Protein AF-A0A7C7DIV2-F1 (afdb_monomer_lite)

Structure (mmCIF, N/CA/C/O backbone):
data_AF-A0A7C7DIV2-F1
#
_entry.id   AF-A0A7C7DIV2-F1
#
loop_
_atom_site.group_PDB
_atom_site.id
_atom_site.type_symbol
_atom_site.label_atom_id
_atom_site.label_alt_id
_atom_site.label_comp_id
_atom_site.label_asym_id
_atom_site.label_entity_id
_atom_site.label_seq_id
_atom_site.pdbx_PDB_ins_code
_atom_site.Cartn_x
_atom_site.Cartn_y
_atom_site.Ca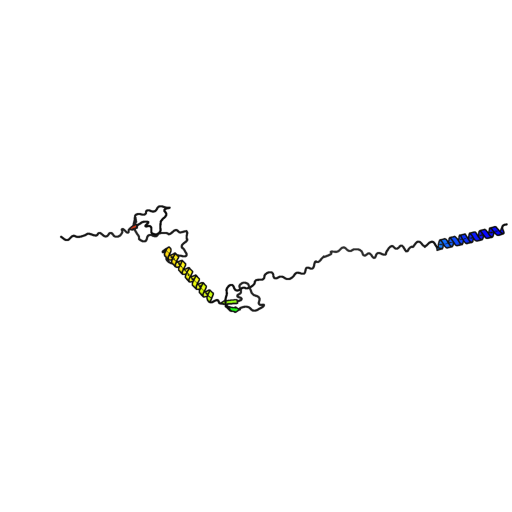rtn_z
_atom_site.occupancy
_atom_site.B_iso_or_equiv
_atom_site.auth_seq_id
_atom_site.auth_comp_id
_atom_site.auth_asym_id
_atom_site.auth_atom_id
_atom_site.pdbx_PDB_model_num
ATOM 1 N N . MET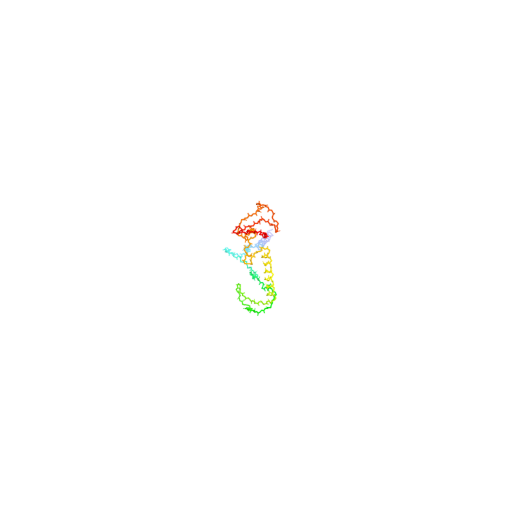 A 1 1 ? 62.869 54.631 -124.492 1.00 57.59 1 MET A N 1
ATOM 2 C CA . MET A 1 1 ? 62.289 54.838 -123.142 1.00 57.59 1 MET A CA 1
ATOM 3 C C . MET A 1 1 ? 61.384 53.689 -122.661 1.00 57.59 1 MET A C 1
ATOM 5 O O . MET A 1 1 ? 61.285 53.500 -121.459 1.00 57.59 1 MET A O 1
ATOM 9 N N . PHE A 1 2 ? 60.805 52.858 -123.544 1.00 62.09 2 PHE A N 1
ATOM 10 C CA . PHE A 1 2 ? 59.839 51.800 -123.177 1.00 62.09 2 PHE A CA 1
ATOM 11 C C . PHE A 1 2 ? 60.366 50.615 -122.338 1.00 62.09 2 PHE A C 1
ATOM 13 O O . PHE A 1 2 ? 59.615 50.056 -121.545 1.00 62.09 2 PHE A O 1
ATOM 20 N N . ARG A 1 3 ? 61.653 50.244 -122.434 1.00 73.38 3 ARG A N 1
ATOM 21 C CA . ARG A 1 3 ? 62.199 49.080 -121.697 1.00 73.38 3 ARG A CA 1
ATOM 22 C C . ARG A 1 3 ? 62.133 49.220 -120.168 1.00 73.38 3 ARG A C 1
ATOM 24 O O . ARG A 1 3 ? 61.966 48.221 -119.485 1.00 73.38 3 ARG A O 1
ATOM 31 N N . ARG A 1 4 ? 62.229 50.442 -119.628 1.00 72.81 4 ARG A N 1
ATOM 32 C CA . ARG A 1 4 ? 62.158 50.688 -118.173 1.00 72.81 4 ARG A CA 1
ATOM 33 C C . ARG A 1 4 ? 60.719 50.642 -117.639 1.00 72.81 4 ARG A C 1
ATOM 35 O O . ARG A 1 4 ? 60.514 50.195 -116.519 1.00 72.81 4 ARG A O 1
ATOM 42 N N . ALA A 1 5 ? 59.731 51.024 -118.453 1.00 77.81 5 ALA A N 1
ATOM 43 C CA . ALA A 1 5 ? 58.315 50.977 -118.078 1.00 77.81 5 ALA A CA 1
ATOM 44 C C . ALA A 1 5 ? 57.787 49.534 -117.957 1.00 77.81 5 ALA A C 1
ATOM 46 O O . ALA A 1 5 ? 57.041 49.229 -117.032 1.00 77.81 5 ALA A O 1
ATOM 47 N N . ILE A 1 6 ? 58.237 48.628 -118.836 1.00 81.62 6 ILE A N 1
ATOM 48 C CA . ILE A 1 6 ? 57.856 47.204 -118.797 1.00 81.62 6 ILE A CA 1
ATOM 49 C C . ILE A 1 6 ? 58.356 46.532 -117.509 1.00 81.62 6 ILE A C 1
ATOM 51 O O . ILE A 1 6 ? 57.614 45.786 -116.876 1.00 81.62 6 ILE A O 1
ATOM 55 N N . VAL A 1 7 ? 59.585 46.839 -117.077 1.00 82.31 7 VAL A N 1
ATOM 56 C CA . VAL A 1 7 ? 60.151 46.291 -115.832 1.00 82.31 7 VAL A CA 1
ATOM 57 C C . VAL A 1 7 ? 59.369 46.772 -114.604 1.00 82.31 7 VAL A C 1
ATOM 59 O O . VAL A 1 7 ? 59.082 45.973 -113.717 1.00 82.31 7 VAL A O 1
ATOM 62 N N . PHE A 1 8 ? 58.951 48.042 -114.572 1.00 83.50 8 PHE A N 1
ATOM 63 C CA . PHE A 1 8 ? 58.117 48.569 -113.486 1.00 83.50 8 PHE A CA 1
ATOM 64 C C . PHE A 1 8 ? 56.735 47.904 -113.416 1.00 83.50 8 PHE A C 1
ATOM 66 O O . PHE A 1 8 ? 56.282 47.580 -112.322 1.00 83.50 8 PHE A O 1
ATOM 73 N N . ILE A 1 9 ? 56.089 47.638 -114.557 1.00 85.56 9 ILE A N 1
ATOM 74 C CA . ILE A 1 9 ? 54.782 46.956 -114.604 1.00 85.56 9 ILE A CA 1
ATOM 75 C C . ILE A 1 9 ? 54.888 45.513 -114.093 1.00 85.56 9 ILE A C 1
ATOM 77 O O . ILE A 1 9 ? 54.022 45.067 -113.344 1.00 85.56 9 ILE A O 1
ATOM 81 N N . ILE A 1 10 ? 55.961 44.796 -114.442 1.00 85.00 10 ILE A N 1
ATOM 82 C CA . ILE A 1 10 ? 56.182 43.418 -113.976 1.00 85.00 10 ILE A CA 1
ATOM 83 C C . ILE A 1 10 ? 56.390 43.383 -112.458 1.00 85.00 10 ILE A C 1
ATOM 85 O O . ILE A 1 10 ? 55.797 42.547 -111.784 1.00 85.00 10 ILE A O 1
ATOM 89 N N . ILE A 1 11 ? 57.172 44.312 -111.899 1.00 86.31 11 ILE A N 1
ATOM 90 C CA . ILE A 1 11 ? 57.374 44.396 -110.444 1.00 86.31 11 ILE A CA 1
ATOM 91 C C . ILE A 1 11 ? 56.051 44.699 -109.733 1.00 86.31 11 ILE A C 1
ATOM 93 O O . ILE A 1 11 ? 55.731 44.060 -108.734 1.00 86.31 11 ILE A O 1
ATOM 97 N N . LEU A 1 12 ? 55.248 45.619 -110.271 1.00 89.12 12 LEU A N 1
ATOM 98 C CA . LEU A 1 12 ? 53.958 45.987 -109.687 1.00 89.12 12 LEU A CA 1
ATOM 99 C C . LEU A 1 12 ? 52.955 44.822 -109.749 1.00 89.12 12 LEU A C 1
ATOM 101 O O . LEU A 1 12 ? 52.223 44.594 -108.789 1.00 89.12 12 LEU A O 1
ATOM 105 N N . ALA A 1 13 ? 52.986 44.021 -110.818 1.00 86.94 13 ALA A N 1
ATOM 106 C CA . ALA A 1 13 ? 52.198 42.796 -110.928 1.00 86.94 13 ALA A CA 1
ATOM 107 C C . ALA A 1 13 ? 52.645 41.723 -109.921 1.00 86.94 13 ALA A C 1
ATOM 109 O O . ALA A 1 13 ? 51.802 41.110 -109.272 1.00 86.94 13 ALA A O 1
ATOM 110 N N . VAL A 1 14 ? 53.954 41.526 -109.729 1.00 88.25 14 VAL A N 1
ATOM 111 C CA . VAL A 1 14 ? 54.483 40.558 -108.751 1.00 88.25 14 VAL A CA 1
ATOM 112 C C . VAL A 1 14 ? 54.142 40.974 -107.319 1.00 88.25 14 VAL A C 1
ATOM 114 O O . VAL A 1 14 ? 53.750 40.128 -106.520 1.00 88.25 14 VAL A O 1
ATOM 117 N N . VAL A 1 15 ? 54.221 42.267 -106.996 1.00 89.19 15 VAL A N 1
ATOM 118 C CA . VAL A 1 15 ? 53.837 42.784 -105.673 1.00 89.19 15 VAL A CA 1
ATOM 119 C C . VAL A 1 15 ? 52.323 42.708 -105.465 1.00 89.19 15 VAL A C 1
ATOM 121 O O . VAL A 1 15 ? 51.884 42.327 -104.385 1.00 89.19 15 VAL A O 1
ATOM 124 N N . GLY A 1 16 ? 51.516 42.998 -106.489 1.00 86.31 16 GLY A N 1
ATOM 125 C CA . GLY A 1 16 ? 50.058 42.880 -106.417 1.00 86.31 16 GLY A CA 1
ATOM 126 C C . GLY A 1 16 ? 49.593 41.435 -106.228 1.00 86.31 16 GLY A C 1
ATOM 127 O O . GLY A 1 16 ? 48.791 41.156 -105.340 1.00 86.31 16 GLY A O 1
ATOM 128 N N . VAL A 1 17 ? 50.142 40.500 -107.008 1.00 85.00 17 VAL A N 1
ATOM 129 C CA . VAL A 1 17 ? 49.817 39.069 -106.901 1.00 85.00 17 VAL A CA 1
ATOM 130 C C . VAL A 1 17 ? 50.366 38.482 -105.601 1.00 85.00 17 VAL A C 1
ATOM 132 O O . VAL A 1 17 ? 49.645 37.773 -104.904 1.00 85.00 17 VAL A O 1
ATOM 135 N N . GLY A 1 18 ? 51.602 38.819 -105.225 1.00 84.31 18 GLY A N 1
ATOM 136 C CA . GLY A 1 18 ? 52.204 38.390 -103.962 1.00 84.31 18 GLY A CA 1
ATOM 137 C C . GLY A 1 18 ? 51.445 38.919 -102.744 1.00 84.31 18 GLY A C 1
ATOM 138 O O . GLY A 1 18 ? 51.184 38.164 -101.811 1.00 84.31 18 GLY A O 1
ATOM 139 N N . GLY A 1 19 ? 51.018 40.184 -102.780 1.00 84.69 19 GLY A N 1
ATOM 140 C CA . GLY A 1 19 ? 50.202 40.808 -101.741 1.00 84.69 19 GLY A CA 1
ATOM 141 C C . GLY A 1 19 ? 48.802 40.205 -101.643 1.00 84.69 19 GLY A C 1
ATOM 142 O O . GLY A 1 19 ? 48.348 39.907 -100.543 1.00 84.69 19 GLY A O 1
ATOM 143 N N . PHE A 1 20 ? 48.139 39.943 -102.774 1.00 84.62 20 PHE A N 1
ATOM 144 C CA . PHE A 1 20 ? 46.816 39.309 -102.795 1.00 84.62 20 PHE A CA 1
ATOM 145 C C . PHE A 1 20 ? 46.861 37.862 -102.293 1.00 84.62 20 PHE A C 1
ATOM 147 O O . PHE A 1 20 ? 46.009 37.436 -101.516 1.00 84.62 20 PHE A O 1
ATOM 154 N N . MET A 1 21 ? 47.894 37.115 -102.683 1.00 83.44 21 MET A N 1
ATOM 155 C CA . MET A 1 21 ? 48.079 35.729 -102.266 1.00 83.44 21 MET A CA 1
ATOM 156 C C . MET A 1 21 ? 48.475 35.623 -100.785 1.00 83.44 21 MET A C 1
ATOM 158 O O . MET A 1 21 ? 48.034 34.704 -100.096 1.00 83.44 21 MET A O 1
ATOM 162 N N . ALA A 1 22 ? 49.251 36.583 -100.271 1.00 80.88 22 ALA A N 1
ATOM 163 C CA . ALA A 1 22 ? 49.512 36.712 -98.841 1.00 80.88 22 ALA A CA 1
ATOM 164 C C . ALA A 1 22 ? 48.240 37.095 -98.071 1.00 80.88 22 ALA A C 1
ATOM 166 O O . ALA A 1 22 ? 47.971 36.505 -97.032 1.00 80.88 22 ALA A O 1
ATOM 167 N N . TYR A 1 23 ? 47.423 38.011 -98.604 1.00 80.81 23 TYR A N 1
ATOM 168 C CA . TYR A 1 23 ? 46.163 38.429 -97.986 1.00 80.81 23 TYR A CA 1
ATOM 169 C C . TYR A 1 23 ? 45.152 37.278 -97.898 1.00 80.81 23 TYR A C 1
ATOM 171 O O . TYR A 1 23 ? 44.584 37.051 -96.835 1.00 80.81 23 TYR A O 1
ATOM 179 N N . GLN A 1 24 ? 44.996 36.479 -98.961 1.00 75.56 24 GLN A N 1
ATOM 180 C CA . GLN A 1 24 ? 44.135 35.290 -98.928 1.00 75.56 24 GLN A CA 1
ATOM 181 C C . GLN A 1 24 ? 44.641 34.186 -97.992 1.00 75.56 24 GLN A C 1
ATOM 183 O O . GLN A 1 24 ? 43.826 33.437 -97.470 1.00 75.56 24 GLN A O 1
ATOM 188 N N . ARG A 1 25 ? 45.957 34.070 -97.763 1.00 71.88 25 ARG A N 1
ATOM 189 C CA . ARG A 1 25 ? 46.512 33.083 -96.819 1.00 71.88 25 ARG A CA 1
ATOM 190 C C . ARG A 1 25 ? 46.546 33.560 -95.366 1.00 71.88 25 ARG A C 1
ATOM 192 O O . ARG A 1 25 ? 46.651 32.719 -94.481 1.00 71.88 25 ARG A O 1
ATOM 199 N N . LEU A 1 26 ? 46.495 34.873 -95.118 1.00 69.88 26 LEU A N 1
ATOM 200 C CA . LEU A 1 26 ? 46.480 35.452 -93.768 1.00 69.88 26 LEU A CA 1
ATOM 201 C C . LEU A 1 26 ? 45.077 35.758 -93.238 1.00 69.88 26 LEU A C 1
ATOM 203 O O . LEU A 1 26 ? 44.958 36.083 -92.060 1.00 69.88 26 LEU A O 1
ATOM 207 N N . LEU A 1 27 ? 44.035 35.681 -94.069 1.00 65.00 27 LEU A N 1
ATOM 208 C CA . LEU A 1 27 ? 42.651 35.716 -93.607 1.00 65.00 27 LEU A CA 1
ATOM 209 C C . LEU A 1 27 ? 42.311 34.342 -93.010 1.00 65.00 27 LEU A C 1
ATOM 211 O O . LEU A 1 27 ? 42.189 33.385 -93.777 1.00 65.00 27 LEU A O 1
ATOM 215 N N . PRO A 1 28 ? 42.192 34.209 -91.676 1.00 61.62 28 PRO A N 1
ATOM 216 C CA . PRO A 1 28 ? 41.738 32.964 -91.075 1.00 61.62 28 PRO A CA 1
ATOM 217 C C . PRO A 1 28 ? 40.358 32.622 -91.642 1.00 61.62 28 PRO A C 1
ATOM 219 O O . PRO A 1 28 ? 39.480 33.487 -91.714 1.00 61.62 28 PRO A O 1
ATOM 222 N N . GLU A 1 29 ? 40.190 31.375 -92.090 1.00 65.50 29 GLU A N 1
ATOM 223 C CA . GLU A 1 29 ? 38.885 30.845 -92.480 1.00 65.50 29 GLU A CA 1
ATOM 224 C C . GLU A 1 29 ? 37.894 31.156 -91.348 1.00 65.50 29 GLU A C 1
ATOM 226 O O . GLU A 1 29 ? 38.246 30.968 -90.181 1.00 65.50 29 GLU A O 1
ATOM 231 N N . PRO A 1 30 ? 36.687 31.680 -91.634 1.00 57.09 30 PRO A N 1
ATOM 232 C CA . PRO A 1 30 ? 35.707 31.889 -90.584 1.00 57.09 30 PRO A CA 1
ATOM 233 C C . PRO A 1 30 ? 35.435 30.526 -89.962 1.00 57.09 30 PRO A C 1
ATOM 235 O O . PRO A 1 30 ? 34.897 29.645 -90.632 1.00 57.09 30 PRO A O 1
ATOM 238 N N . ASP A 1 31 ? 35.869 30.359 -88.711 1.00 54.62 31 ASP A N 1
ATOM 239 C CA . ASP A 1 31 ? 35.741 29.139 -87.932 1.00 54.62 31 ASP A CA 1
ATOM 240 C C . ASP A 1 31 ? 34.290 28.639 -87.991 1.00 54.62 31 ASP A C 1
ATOM 242 O O . ASP A 1 31 ? 33.444 28.965 -87.157 1.00 54.62 31 ASP A O 1
ATOM 246 N N . ALA A 1 32 ? 34.015 27.726 -88.926 1.00 54.31 32 ALA A N 1
ATOM 247 C CA . ALA A 1 32 ? 32.844 26.849 -88.926 1.00 54.31 32 ALA A CA 1
ATOM 248 C C . ALA A 1 32 ? 32.907 25.826 -87.763 1.00 54.31 32 ALA A C 1
ATOM 250 O O . ALA A 1 32 ? 32.214 24.808 -87.757 1.00 54.31 32 ALA A O 1
ATOM 251 N N . GLY A 1 33 ? 33.764 26.104 -86.776 1.00 52.22 33 GLY A N 1
ATOM 252 C CA . GLY A 1 33 ? 33.933 25.447 -85.495 1.00 52.22 33 GLY A CA 1
ATOM 253 C C . GLY A 1 33 ? 33.420 26.274 -84.315 1.00 52.22 33 GLY A C 1
ATOM 254 O O . GLY A 1 33 ? 33.643 25.866 -83.181 1.00 52.22 33 GLY A O 1
ATOM 255 N N . ALA A 1 34 ? 32.668 27.364 -84.525 1.00 53.50 34 ALA A N 1
ATOM 256 C CA . ALA A 1 34 ? 31.849 27.966 -83.467 1.00 53.50 34 ALA A CA 1
ATOM 257 C C . ALA A 1 34 ? 30.629 27.081 -83.124 1.00 53.50 34 ALA A C 1
ATOM 259 O O . ALA A 1 34 ? 29.486 27.531 -83.053 1.00 53.50 34 ALA A O 1
ATOM 260 N N . LYS A 1 35 ? 30.866 25.788 -82.879 1.00 59.62 35 LYS A N 1
ATOM 261 C CA . LYS A 1 35 ? 30.009 25.026 -81.983 1.00 59.62 35 LYS A CA 1
ATOM 262 C C . LYS A 1 35 ? 30.317 25.585 -80.604 1.00 59.62 35 LYS A C 1
ATOM 264 O O . LYS A 1 35 ? 31.340 25.251 -80.011 1.00 59.62 35 LYS A O 1
ATOM 269 N N . GLY A 1 36 ? 29.449 26.479 -80.128 1.00 65.06 36 GLY A N 1
ATOM 270 C CA . GLY A 1 36 ? 29.407 26.843 -78.715 1.00 65.06 36 GLY A CA 1
ATOM 271 C C . GLY A 1 36 ? 29.446 25.582 -77.836 1.00 65.06 36 GLY A C 1
ATOM 272 O O . GLY A 1 36 ? 29.220 24.478 -78.345 1.00 65.06 36 GLY A O 1
ATOM 273 N N . PRO A 1 37 ? 29.762 25.712 -76.539 1.00 66.56 37 PRO A N 1
ATOM 274 C CA . PRO A 1 37 ? 30.066 24.565 -75.689 1.00 66.56 37 PRO A CA 1
ATOM 275 C C . PRO A 1 37 ? 29.016 23.461 -75.861 1.00 66.56 37 PRO A C 1
ATOM 277 O O . PRO A 1 37 ? 27.817 23.728 -75.776 1.00 66.56 37 PRO A O 1
ATOM 280 N N . LEU A 1 38 ? 29.442 22.230 -76.168 1.00 67.12 38 LEU A N 1
ATOM 281 C CA . LEU A 1 38 ? 28.508 21.113 -76.282 1.00 67.12 38 LEU A CA 1
ATOM 282 C C . LEU A 1 38 ? 27.948 20.806 -74.890 1.00 67.12 38 LEU A C 1
ATOM 284 O O . LEU A 1 38 ? 28.595 20.154 -74.074 1.00 67.12 38 LEU A O 1
ATOM 288 N N . TYR A 1 39 ? 26.735 21.280 -74.620 1.00 68.94 39 TYR A N 1
ATOM 289 C CA . TYR A 1 39 ? 26.010 20.953 -73.401 1.00 68.94 39 TYR A CA 1
ATOM 290 C C . TYR A 1 39 ? 25.315 19.604 -73.576 1.00 68.94 39 TYR A C 1
ATOM 292 O O . TYR A 1 39 ? 24.392 19.460 -74.379 1.00 68.94 39 TYR A O 1
ATOM 300 N N . SER A 1 40 ? 25.743 18.608 -72.803 1.00 72.69 40 SER A N 1
ATOM 301 C CA . SER A 1 40 ? 24.997 17.360 -72.659 1.00 72.69 40 SER A CA 1
ATOM 302 C C . SER A 1 40 ? 23.762 17.643 -71.806 1.00 72.69 40 SER A C 1
ATOM 304 O O . SER A 1 40 ? 23.855 17.773 -70.586 1.00 72.69 40 SER A O 1
ATOM 306 N N . THR A 1 41 ? 22.611 17.824 -72.455 1.00 78.38 41 THR A N 1
ATOM 307 C CA . THR A 1 41 ? 21.334 18.033 -71.768 1.00 78.38 41 THR A CA 1
ATOM 308 C C . THR A 1 41 ? 20.506 16.757 -71.817 1.00 78.38 41 THR A C 1
ATOM 310 O O . THR A 1 41 ? 20.470 16.045 -72.817 1.00 78.38 41 THR A O 1
ATOM 313 N N . THR A 1 42 ? 19.851 16.443 -70.704 1.00 75.81 42 THR A N 1
ATOM 314 C CA . THR A 1 42 ? 18.880 15.350 -70.603 1.00 75.81 42 THR A CA 1
ATOM 315 C C . THR A 1 42 ? 17.527 15.962 -70.247 1.00 75.81 42 THR A C 1
ATOM 317 O O . THR A 1 42 ? 17.481 16.836 -69.376 1.00 75.81 42 THR A O 1
ATOM 320 N N . PRO A 1 43 ? 16.423 15.552 -70.898 1.00 79.25 43 PRO A N 1
ATOM 321 C CA . PRO A 1 43 ? 15.102 16.089 -70.598 1.00 79.25 43 PRO A CA 1
ATOM 322 C C . PRO A 1 43 ? 14.701 15.764 -69.155 1.00 79.25 43 PRO A C 1
ATOM 324 O O . PRO A 1 43 ? 14.725 14.605 -68.733 1.00 79.25 43 PRO A O 1
ATOM 327 N N . VAL A 1 44 ? 14.320 16.795 -68.398 1.00 80.12 44 VAL A N 1
ATOM 328 C CA . VAL A 1 44 ? 13.886 16.652 -67.003 1.00 80.12 44 VAL A CA 1
ATOM 329 C C . VAL A 1 44 ? 12.535 15.936 -66.974 1.00 80.12 44 VAL A C 1
ATOM 331 O O . VAL A 1 44 ? 11.544 16.435 -67.508 1.00 80.12 44 VAL A O 1
ATOM 334 N N . LYS A 1 45 ? 12.485 14.763 -66.338 1.00 82.56 45 LYS A N 1
ATOM 335 C CA . LYS A 1 45 ? 11.244 14.018 -66.100 1.00 82.56 45 LYS A CA 1
ATOM 336 C C . LYS A 1 45 ? 10.675 14.414 -64.743 1.00 82.56 45 LYS A C 1
ATOM 338 O O . LYS A 1 45 ? 11.364 14.307 -63.732 1.00 82.56 45 LYS A O 1
ATOM 343 N N . ARG A 1 46 ? 9.421 14.871 -64.723 1.00 80.38 46 ARG A N 1
ATOM 344 C CA . ARG A 1 46 ? 8.693 15.124 -63.474 1.00 80.38 46 ARG A CA 1
ATOM 345 C C . ARG A 1 46 ? 8.254 13.790 -62.871 1.00 80.38 46 ARG A C 1
ATOM 347 O O . ARG A 1 46 ? 7.687 12.960 -63.574 1.00 80.38 46 ARG A O 1
ATOM 354 N N . GLY A 1 47 ? 8.525 13.614 -61.586 1.00 84.06 47 GLY A N 1
ATOM 355 C CA . GLY A 1 47 ? 8.101 12.478 -60.775 1.00 84.06 47 GLY A CA 1
ATOM 356 C C . GLY A 1 47 ? 8.050 12.893 -59.308 1.00 84.06 47 GLY A C 1
ATOM 357 O O . GLY A 1 47 ? 8.567 13.953 -58.949 1.00 84.06 47 GLY A O 1
ATOM 358 N N . ASP A 1 48 ? 7.418 12.078 -58.471 1.00 78.38 48 ASP A N 1
ATOM 359 C CA . ASP A 1 48 ? 7.266 12.385 -57.052 1.00 78.38 48 ASP A CA 1
ATOM 360 C C . ASP A 1 48 ? 8.584 12.163 -56.304 1.00 78.38 48 ASP A C 1
ATOM 362 O O . ASP A 1 48 ? 9.121 11.054 -56.263 1.00 78.38 48 ASP A O 1
ATOM 366 N N . ILE A 1 49 ? 9.105 13.223 -55.687 1.00 77.31 49 ILE A N 1
ATOM 367 C CA . ILE A 1 49 ? 10.279 13.148 -54.816 1.00 77.31 49 ILE A CA 1
ATOM 368 C C . ILE A 1 49 ? 9.772 12.914 -53.395 1.00 77.31 49 ILE A C 1
ATOM 370 O O . ILE A 1 49 ? 9.251 13.823 -52.750 1.00 77.31 49 ILE A O 1
ATOM 374 N N . LYS A 1 50 ? 9.915 11.684 -52.898 1.00 75.69 50 LYS A N 1
ATOM 375 C CA . LYS A 1 50 ? 9.629 11.365 -51.496 1.00 75.69 50 LYS A CA 1
ATOM 376 C C . LYS A 1 50 ? 10.869 11.653 -50.661 1.00 75.69 50 LYS A C 1
ATOM 378 O O . LYS A 1 50 ? 11.843 10.909 -50.710 1.00 75.69 50 LYS A O 1
ATOM 383 N N . VAL A 1 51 ? 10.826 12.747 -49.908 1.00 77.88 51 VAL A N 1
ATOM 384 C CA . VAL A 1 51 ? 11.832 13.057 -48.889 1.00 77.88 51 VAL A CA 1
ATOM 385 C C . VAL A 1 51 ? 11.469 12.266 -47.637 1.00 77.88 51 VAL A C 1
ATOM 387 O O . VAL A 1 51 ? 10.643 12.697 -46.835 1.00 77.88 51 VAL A O 1
ATOM 390 N N . THR A 1 52 ? 12.035 11.069 -47.505 1.00 77.38 52 THR A N 1
ATOM 391 C CA . THR A 1 52 ? 11.916 10.276 -46.279 1.00 77.38 52 THR A CA 1
ATOM 392 C C . THR A 1 52 ? 12.942 10.791 -45.281 1.00 77.38 52 THR A C 1
ATOM 394 O O . THR A 1 52 ? 14.142 10.733 -45.535 1.00 77.38 52 THR A O 1
ATOM 397 N N . VAL A 1 53 ? 12.472 11.315 -44.153 1.00 80.31 53 VAL A N 1
ATOM 398 C CA . VAL A 1 53 ? 13.333 11.665 -43.021 1.00 80.31 53 VAL A CA 1
ATOM 399 C C . VAL A 1 53 ? 13.402 10.443 -42.114 1.00 80.31 53 VAL A C 1
ATOM 401 O O . VAL A 1 53 ? 12.395 10.045 -41.531 1.00 80.31 53 VAL A O 1
ATOM 404 N N . GLU A 1 54 ? 14.575 9.825 -42.023 1.00 80.00 54 GLU A N 1
ATOM 405 C CA . GLU A 1 54 ? 14.824 8.714 -41.106 1.00 80.00 54 GLU A CA 1
ATOM 406 C C . GLU A 1 54 ? 15.203 9.283 -39.736 1.00 80.00 54 GLU A C 1
ATOM 408 O O . GLU A 1 54 ? 16.244 9.917 -39.568 1.00 80.00 54 GLU A O 1
ATOM 413 N N . GLY A 1 55 ? 14.315 9.113 -38.757 1.00 78.81 55 GLY A N 1
ATOM 414 C CA . GLY A 1 55 ? 14.553 9.504 -37.372 1.00 78.81 55 GLY A CA 1
ATOM 415 C C . GLY A 1 55 ? 14.936 8.291 -36.536 1.00 78.81 55 GLY A C 1
ATOM 416 O O . GLY A 1 55 ? 14.161 7.342 -36.441 1.00 78.81 55 GLY A O 1
ATOM 417 N N . PHE A 1 56 ? 16.104 8.334 -35.898 1.00 80.56 56 PHE A N 1
ATOM 418 C CA . PHE A 1 56 ? 16.476 7.366 -34.870 1.00 80.56 56 PHE A CA 1
ATOM 419 C C . PHE A 1 56 ? 16.112 7.936 -33.503 1.00 80.56 56 PHE A C 1
ATOM 421 O O . PHE A 1 56 ? 16.486 9.060 -33.171 1.00 80.56 56 PHE A O 1
ATOM 428 N N . GLY A 1 57 ? 15.382 7.159 -32.710 1.00 83.50 57 GLY A N 1
ATOM 429 C CA . GLY A 1 57 ? 15.035 7.502 -31.338 1.00 83.50 57 GLY A CA 1
ATOM 430 C C . GLY A 1 57 ? 15.290 6.311 -30.419 1.00 83.50 57 GLY A C 1
ATOM 431 O O . GLY A 1 57 ? 15.105 5.169 -30.848 1.00 83.50 57 GLY A O 1
ATOM 432 N N . PRO A 1 58 ? 15.726 6.544 -29.172 1.00 83.69 58 PRO A N 1
ATOM 433 C CA . PRO A 1 58 ? 15.833 5.472 -28.197 1.00 83.69 58 PRO A CA 1
ATOM 434 C C . PRO A 1 58 ? 14.442 4.906 -27.890 1.00 83.69 58 PRO A C 1
ATOM 436 O O . PRO A 1 58 ? 13.467 5.648 -27.750 1.00 83.69 58 PRO A O 1
ATOM 439 N N . LEU A 1 59 ? 14.356 3.581 -27.770 1.00 82.44 59 LEU A N 1
ATOM 440 C CA . LEU A 1 59 ? 13.149 2.912 -27.302 1.00 82.44 59 LEU A CA 1
ATOM 441 C C . LEU A 1 59 ? 13.060 3.087 -25.784 1.00 82.44 59 LEU A C 1
ATOM 443 O O . LEU A 1 59 ? 13.744 2.391 -25.035 1.00 82.44 59 LEU A O 1
ATOM 447 N N . ASN A 1 60 ? 12.229 4.026 -25.344 1.00 82.00 60 ASN A N 1
ATOM 448 C CA . ASN A 1 60 ? 11.985 4.241 -23.925 1.00 82.00 60 ASN A CA 1
ATOM 449 C C . ASN A 1 60 ? 10.798 3.387 -23.449 1.00 82.00 60 ASN A C 1
ATOM 451 O O . ASN A 1 60 ? 9.774 3.331 -24.138 1.00 82.00 60 ASN A O 1
ATOM 455 N N . PRO A 1 61 ? 10.900 2.741 -22.275 1.00 79.94 61 PRO A N 1
ATOM 456 C CA . PRO A 1 61 ? 9.764 2.088 -21.641 1.00 79.94 61 PRO A CA 1
ATOM 457 C C . PRO A 1 61 ? 8.652 3.101 -21.363 1.00 79.94 61 PRO A C 1
ATOM 459 O O . PRO A 1 61 ? 8.923 4.223 -20.938 1.00 79.94 61 PRO A O 1
ATOM 462 N N . PHE A 1 62 ? 7.397 2.695 -21.565 1.00 76.75 62 PHE A N 1
ATOM 463 C CA . PHE A 1 62 ? 6.249 3.569 -21.311 1.00 76.75 62 PHE A CA 1
ATOM 464 C C . PHE A 1 62 ? 6.023 3.799 -19.805 1.00 76.75 62 PHE A C 1
ATOM 466 O O . PHE A 1 62 ? 5.650 4.898 -19.409 1.00 76.75 62 PHE A O 1
ATOM 473 N N . TYR A 1 63 ? 6.324 2.795 -18.969 1.00 76.31 63 TYR A N 1
ATOM 474 C CA . TYR A 1 63 ? 6.254 2.872 -17.508 1.00 76.31 63 TYR A CA 1
ATOM 475 C C . TYR A 1 63 ? 7.343 2.015 -16.860 1.00 76.31 63 TYR A C 1
ATOM 477 O O . TYR A 1 63 ? 7.608 0.896 -17.301 1.00 76.31 63 TYR A O 1
ATOM 485 N N . TRP A 1 64 ? 7.944 2.535 -15.795 1.00 73.81 64 TRP A N 1
ATOM 486 C CA . TRP A 1 64 ? 8.844 1.814 -14.902 1.00 73.81 64 TRP A CA 1
ATOM 487 C C . TRP A 1 64 ? 8.375 2.094 -13.474 1.00 73.81 64 TRP A C 1
ATOM 489 O O . TRP A 1 64 ? 8.159 3.248 -13.120 1.00 73.81 64 TRP A O 1
ATOM 499 N N . ASN A 1 65 ? 8.174 1.041 -12.685 1.00 78.88 65 ASN A N 1
ATOM 500 C CA . ASN A 1 65 ? 7.836 1.148 -11.271 1.00 78.88 65 ASN A CA 1
ATOM 501 C C . ASN A 1 65 ? 8.838 0.303 -10.492 1.00 78.88 65 ASN A C 1
ATOM 503 O O . ASN A 1 65 ? 9.080 -0.855 -10.840 1.00 78.88 65 ASN A O 1
ATOM 507 N N . GLU A 1 66 ? 9.404 0.879 -9.442 1.00 79.06 66 GLU A N 1
ATOM 508 C CA . GLU A 1 66 ? 10.220 0.143 -8.486 1.00 79.06 66 GLU A CA 1
ATOM 509 C C . GLU A 1 66 ? 9.304 -0.520 -7.452 1.00 79.06 66 GLU A C 1
ATOM 511 O O . GLU A 1 66 ? 8.363 0.091 -6.942 1.00 79.06 66 GLU A O 1
ATOM 516 N N . LEU A 1 67 ? 9.553 -1.799 -7.170 1.00 79.56 67 LEU A N 1
ATOM 517 C CA . LEU A 1 67 ? 8.859 -2.530 -6.115 1.00 79.56 67 LEU A CA 1
ATOM 518 C C . LEU A 1 67 ? 9.616 -2.309 -4.805 1.00 79.56 67 LEU A C 1
ATOM 520 O O . LEU A 1 67 ? 10.642 -2.945 -4.566 1.00 79.56 67 LEU A O 1
ATOM 524 N N . SER A 1 68 ? 9.100 -1.412 -3.970 1.00 80.56 68 SER A N 1
ATOM 525 C CA . SER A 1 68 ? 9.629 -1.150 -2.629 1.00 80.56 68 SER A CA 1
ATOM 526 C C . SER A 1 68 ? 8.793 -1.863 -1.572 1.00 80.56 68 SER A C 1
ATOM 528 O O . SER A 1 68 ? 7.572 -1.971 -1.703 1.00 80.56 68 SER A O 1
ATOM 530 N N . ALA A 1 69 ? 9.444 -2.348 -0.514 1.00 80.25 69 ALA A N 1
ATOM 531 C CA . ALA A 1 69 ? 8.742 -2.936 0.620 1.00 80.25 69 ALA A CA 1
ATOM 532 C C . ALA A 1 69 ? 7.949 -1.839 1.362 1.00 80.25 69 ALA A C 1
ATOM 534 O O . ALA A 1 69 ? 8.530 -0.804 1.687 1.00 80.25 69 ALA A O 1
ATOM 535 N N . PRO A 1 70 ? 6.641 -2.030 1.624 1.00 77.25 70 PRO A N 1
ATOM 536 C CA . PRO A 1 70 ? 5.826 -1.025 2.309 1.00 77.25 70 PRO A CA 1
ATOM 537 C C . PRO A 1 70 ? 6.152 -0.901 3.805 1.00 77.25 70 PRO A C 1
ATOM 539 O O . PRO A 1 70 ? 5.838 0.119 4.408 1.00 77.25 70 PRO A O 1
ATOM 542 N N . ALA A 1 71 ? 6.763 -1.928 4.398 1.00 76.88 71 ALA A N 1
ATOM 543 C CA . ALA A 1 71 ? 7.200 -1.953 5.787 1.00 76.88 71 ALA A CA 1
ATOM 544 C C . ALA A 1 71 ? 8.490 -2.770 5.911 1.00 76.88 71 ALA A C 1
ATOM 546 O O . ALA A 1 71 ? 8.763 -3.643 5.077 1.00 76.88 71 ALA A O 1
ATOM 547 N N . ASP A 1 72 ? 9.249 -2.511 6.974 1.00 75.88 72 ASP A N 1
ATOM 548 C CA . ASP A 1 72 ? 10.375 -3.355 7.358 1.00 75.88 72 ASP A CA 1
ATOM 549 C C . ASP A 1 72 ? 9.878 -4.779 7.620 1.00 75.88 72 ASP A C 1
ATOM 551 O O . ASP A 1 72 ? 8.792 -4.991 8.157 1.00 75.88 72 ASP A O 1
ATOM 555 N N . GLY A 1 73 ? 10.637 -5.784 7.207 1.00 79.12 73 GLY A N 1
ATOM 556 C CA . GLY A 1 73 ? 10.210 -7.171 7.331 1.00 79.12 73 GLY A CA 1
ATOM 557 C C . GLY A 1 73 ? 11.252 -8.133 6.794 1.00 79.12 73 GLY A C 1
ATOM 558 O O . GLY A 1 73 ? 12.128 -7.761 6.013 1.00 79.12 73 GLY A O 1
ATOM 559 N N . THR A 1 74 ? 11.162 -9.389 7.218 1.00 82.19 74 THR A N 1
ATOM 560 C CA . THR A 1 74 ? 12.002 -10.459 6.673 1.00 82.19 74 THR A CA 1
ATOM 561 C C . THR A 1 74 ? 11.275 -11.111 5.503 1.00 82.19 74 THR A C 1
ATOM 563 O O . THR A 1 74 ? 10.089 -11.420 5.603 1.00 82.19 74 THR A O 1
ATOM 566 N N . VAL A 1 75 ? 11.976 -11.334 4.387 1.00 86.44 75 VAL A N 1
ATOM 567 C CA . VAL A 1 75 ? 11.426 -12.079 3.245 1.00 86.44 75 VAL A CA 1
ATOM 568 C C . VAL A 1 75 ? 11.158 -13.518 3.673 1.00 86.44 75 VAL A C 1
ATOM 570 O O . VAL A 1 75 ? 12.088 -14.264 3.970 1.00 86.44 75 VAL A O 1
ATOM 573 N N . GLU A 1 76 ? 9.887 -13.903 3.700 1.00 86.31 76 GLU A N 1
ATOM 574 C CA . GLU A 1 76 ? 9.465 -15.257 4.041 1.00 86.31 76 GLU A CA 1
ATOM 575 C C . GLU A 1 76 ? 9.487 -16.154 2.805 1.00 86.31 76 GLU A C 1
ATOM 577 O O . GLU A 1 76 ? 10.054 -17.248 2.839 1.00 86.31 76 GLU A O 1
ATOM 582 N N . LYS A 1 77 ? 8.913 -15.682 1.691 1.00 85.94 77 LYS A N 1
ATOM 583 C CA . LYS A 1 77 ? 8.864 -16.421 0.423 1.00 85.94 77 LYS A CA 1
ATOM 584 C C . LYS A 1 77 ? 8.975 -15.490 -0.776 1.00 85.94 77 LYS A C 1
ATOM 586 O O . LYS A 1 77 ? 8.455 -14.377 -0.770 1.00 85.94 77 LYS A O 1
ATOM 591 N N . VAL A 1 78 ? 9.618 -15.985 -1.830 1.00 90.06 78 VAL A N 1
ATOM 592 C CA . VAL A 1 78 ? 9.682 -15.338 -3.145 1.00 90.06 78 VAL A CA 1
ATOM 593 C C . VAL A 1 78 ? 8.963 -16.239 -4.139 1.00 90.06 78 VAL A C 1
ATOM 595 O O . VAL A 1 78 ? 9.298 -17.415 -4.255 1.00 90.06 78 VAL A O 1
ATOM 598 N N . TYR A 1 79 ? 7.967 -15.695 -4.834 1.00 87.69 79 TYR A N 1
ATOM 599 C CA . TYR A 1 79 ? 7.081 -16.455 -5.725 1.00 87.69 79 TYR A CA 1
ATOM 600 C C . TYR A 1 79 ? 7.437 -16.317 -7.207 1.00 87.69 79 TYR A C 1
ATOM 602 O O . TYR A 1 79 ? 6.809 -16.959 -8.048 1.00 87.69 79 TYR A O 1
ATOM 610 N N . VAL A 1 80 ? 8.416 -15.472 -7.537 1.00 88.62 80 VAL A N 1
ATOM 611 C CA . VAL A 1 80 ? 8.781 -15.165 -8.921 1.00 88.62 80 VAL A CA 1
ATOM 612 C C . VAL A 1 80 ? 10.276 -15.294 -9.170 1.00 88.62 80 VAL A C 1
ATOM 614 O O . VAL A 1 80 ? 11.105 -15.050 -8.292 1.00 88.62 80 VAL A O 1
ATOM 617 N N . GLU A 1 81 ? 10.617 -15.628 -10.409 1.00 87.62 81 GLU A N 1
ATOM 618 C CA . GLU A 1 81 ? 11.992 -15.752 -10.879 1.00 87.62 81 GLU A CA 1
ATOM 619 C C . GLU A 1 81 ? 12.391 -14.589 -11.800 1.00 87.62 81 GLU A C 1
ATOM 621 O O . GLU A 1 81 ? 11.562 -13.886 -12.386 1.00 87.62 81 GLU A O 1
ATOM 626 N N . ARG A 1 82 ? 13.701 -14.366 -11.950 1.00 85.19 82 ARG A N 1
ATOM 627 C CA . ARG A 1 82 ? 14.223 -13.290 -12.805 1.00 85.19 82 ARG A CA 1
ATOM 628 C C . ARG A 1 82 ? 13.839 -13.524 -14.268 1.00 85.19 82 ARG A C 1
ATOM 630 O O . ARG A 1 82 ? 14.128 -14.575 -14.826 1.00 85.19 82 ARG A O 1
ATOM 637 N N . GLY A 1 83 ? 13.252 -12.506 -14.899 1.00 86.44 83 GLY A N 1
ATOM 638 C CA . GLY A 1 83 ? 12.815 -12.560 -16.300 1.00 86.44 83 GLY A CA 1
ATOM 639 C C . GLY A 1 83 ? 11.41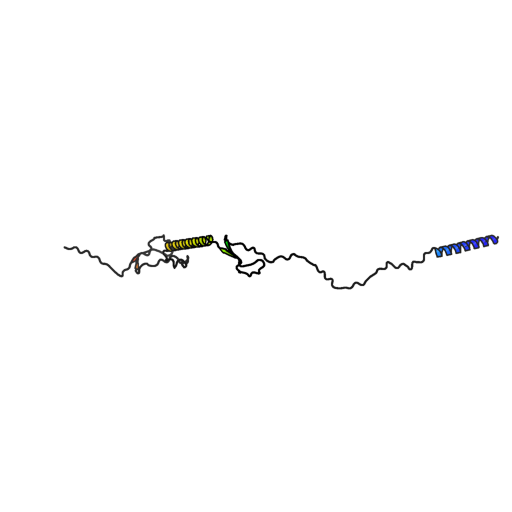4 -13.147 -16.504 1.00 86.44 83 GLY A C 1
ATOM 640 O O . GLY A 1 83 ? 10.943 -13.201 -17.639 1.00 86.44 83 GLY A O 1
ATOM 641 N N . GLN A 1 84 ? 10.730 -13.549 -15.431 1.00 88.31 84 GLN A N 1
ATOM 642 C CA . GLN A 1 84 ? 9.350 -14.015 -15.495 1.00 88.31 84 GLN A CA 1
ATOM 643 C C . GLN A 1 84 ? 8.389 -12.851 -15.783 1.00 88.31 84 GLN A C 1
ATOM 645 O O . GLN A 1 84 ? 8.512 -11.762 -15.222 1.00 88.31 84 GLN A O 1
ATOM 650 N N . ARG A 1 85 ? 7.406 -13.085 -16.659 1.00 84.88 85 ARG A N 1
ATOM 651 C CA . ARG A 1 85 ? 6.300 -12.146 -16.885 1.00 84.88 85 ARG A CA 1
ATOM 652 C C . ARG A 1 85 ? 5.308 -12.255 -15.723 1.00 84.88 85 ARG A C 1
ATOM 654 O O . ARG A 1 85 ? 4.868 -13.358 -15.417 1.00 84.88 85 ARG A O 1
ATOM 661 N N . ILE A 1 86 ? 4.962 -11.116 -15.125 1.00 88.06 86 ILE A N 1
ATOM 662 C CA . ILE A 1 86 ? 3.995 -11.006 -14.025 1.00 88.06 86 ILE A CA 1
ATOM 663 C C . ILE A 1 86 ? 2.749 -10.228 -14.458 1.00 88.06 86 ILE A C 1
ATOM 665 O O . ILE A 1 86 ? 2.823 -9.379 -15.349 1.00 88.06 86 ILE A O 1
ATOM 669 N N . GLU A 1 87 ? 1.616 -10.518 -13.825 1.00 88.31 87 GLU A N 1
ATOM 670 C CA . GLU A 1 87 ? 0.341 -9.824 -14.038 1.00 88.31 87 GLU A CA 1
ATOM 671 C C . GLU A 1 87 ? 0.033 -8.829 -12.905 1.00 88.31 87 GLU A C 1
ATOM 673 O O . GLU A 1 87 ? 0.611 -8.884 -11.817 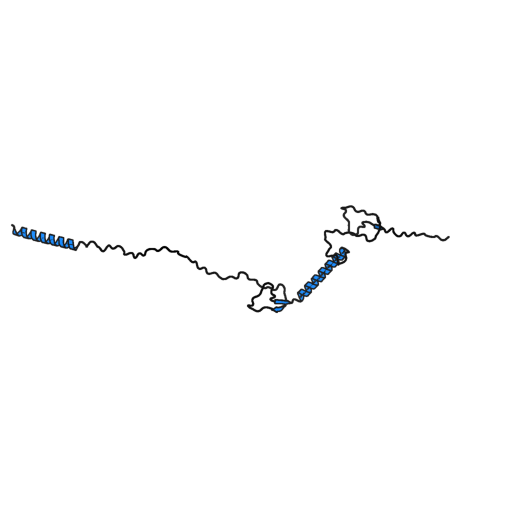1.00 88.31 87 GLU A O 1
ATOM 678 N N . GLN A 1 88 ? -0.883 -7.888 -13.153 1.00 83.12 88 GLN A N 1
ATOM 679 C CA . GLN A 1 88 ? -1.282 -6.905 -12.144 1.00 83.12 88 GLN A CA 1
ATOM 680 C C . GLN A 1 88 ? -1.941 -7.598 -10.944 1.00 83.12 88 GLN A C 1
ATOM 682 O O . GLN A 1 88 ? -2.893 -8.357 -11.100 1.00 83.12 88 GLN A O 1
ATOM 687 N N . GLY A 1 89 ? -1.452 -7.297 -9.738 1.00 85.81 89 GLY A N 1
ATOM 688 C CA . GLY A 1 89 ? -1.960 -7.883 -8.493 1.00 85.81 89 GLY A CA 1
ATOM 689 C C . GLY A 1 89 ? -1.359 -9.248 -8.143 1.00 85.81 89 GLY A C 1
ATOM 690 O O . GLY A 1 89 ? -1.727 -9.822 -7.122 1.00 85.81 89 GLY A O 1
ATOM 691 N N . GLN A 1 90 ? -0.425 -9.764 -8.944 1.00 88.31 90 GLN A N 1
ATOM 692 C CA . GLN A 1 90 ? 0.285 -10.997 -8.621 1.00 88.31 90 GLN A CA 1
ATOM 693 C C . GLN A 1 90 ? 1.233 -10.798 -7.430 1.00 88.31 90 GLN A C 1
ATOM 695 O O . GLN A 1 90 ? 1.985 -9.824 -7.367 1.00 88.31 90 GLN A O 1
ATOM 700 N N . VAL A 1 91 ? 1.231 -11.757 -6.501 1.00 87.31 91 VAL A N 1
ATOM 701 C CA . VAL A 1 91 ? 2.149 -11.762 -5.356 1.00 87.31 91 VAL A CA 1
ATOM 702 C C . VAL A 1 91 ? 3.562 -12.097 -5.833 1.00 87.31 91 VAL A C 1
ATOM 704 O O . VAL A 1 91 ? 3.797 -13.140 -6.440 1.00 87.31 91 VAL A O 1
ATOM 707 N N . VAL A 1 92 ? 4.503 -11.197 -5.551 1.00 87.75 92 VAL A N 1
ATOM 708 C CA . VAL A 1 92 ? 5.922 -11.314 -5.928 1.00 87.75 92 VAL A CA 1
ATOM 709 C C . VAL A 1 92 ? 6.737 -11.859 -4.750 1.00 87.75 92 VAL A C 1
ATOM 711 O O . VAL A 1 92 ? 7.525 -12.794 -4.904 1.00 87.75 92 VAL A O 1
ATOM 714 N N . VAL A 1 93 ? 6.520 -11.287 -3.563 1.00 87.00 93 VAL A N 1
ATOM 715 C CA . VAL A 1 93 ? 7.236 -11.588 -2.319 1.00 87.00 93 VAL A CA 1
ATOM 716 C C . VAL A 1 93 ? 6.255 -11.526 -1.152 1.00 87.00 93 VAL A C 1
ATOM 718 O O . VAL A 1 93 ? 5.391 -10.653 -1.114 1.00 87.00 93 VAL A O 1
ATOM 721 N N . GLU A 1 94 ? 6.409 -12.436 -0.199 1.00 85.69 94 GLU A N 1
ATOM 722 C CA . GLU A 1 94 ? 5.728 -12.411 1.094 1.00 85.69 94 GLU A CA 1
ATOM 723 C C . GLU A 1 94 ? 6.731 -11.985 2.168 1.00 85.69 94 GLU A C 1
ATOM 725 O O . GLU A 1 94 ? 7.814 -12.566 2.299 1.00 85.69 94 GLU A O 1
ATOM 730 N N . LEU A 1 95 ? 6.386 -10.916 2.882 1.00 86.19 95 LEU A N 1
ATOM 731 C CA . LEU A 1 95 ? 7.183 -10.320 3.947 1.00 86.19 95 LEU A CA 1
ATOM 732 C C . LEU A 1 95 ? 6.527 -10.664 5.281 1.00 86.19 95 LEU A C 1
ATOM 734 O O . LEU A 1 95 ? 5.341 -10.394 5.465 1.00 86.19 95 LEU A O 1
ATOM 738 N N . ARG A 1 96 ? 7.307 -11.202 6.219 1.00 81.38 96 ARG A N 1
ATOM 739 C CA . ARG A 1 96 ? 6.866 -11.411 7.596 1.00 81.38 96 ARG A CA 1
ATOM 740 C C . ARG A 1 96 ? 7.465 -10.343 8.497 1.00 81.38 96 ARG A C 1
ATOM 742 O O . ARG A 1 96 ? 8.684 -10.158 8.530 1.00 81.38 96 ARG A O 1
ATOM 749 N N . ASN A 1 97 ? 6.601 -9.659 9.236 1.00 83.44 97 ASN A N 1
ATOM 750 C CA . ASN A 1 97 ? 6.993 -8.735 10.289 1.00 83.44 97 ASN A CA 1
ATOM 751 C C . ASN A 1 97 ? 6.196 -9.058 11.559 1.00 83.44 97 ASN A C 1
ATOM 753 O O . ASN A 1 97 ? 5.014 -8.737 11.665 1.00 83.44 97 ASN A O 1
ATOM 757 N N . ASP A 1 98 ? 6.867 -9.692 12.520 1.00 81.25 98 ASP A N 1
ATOM 758 C CA . ASP A 1 98 ? 6.266 -10.058 13.803 1.00 81.25 98 ASP A CA 1
ATOM 759 C C . ASP A 1 98 ? 5.957 -8.806 14.649 1.00 81.25 98 ASP A C 1
ATOM 761 O O . ASP A 1 98 ? 4.967 -8.770 15.374 1.00 81.25 98 ASP A O 1
ATOM 765 N N . GLN A 1 99 ? 6.752 -7.740 14.507 1.00 79.62 99 GLN A N 1
ATOM 766 C CA . GLN A 1 99 ? 6.567 -6.464 15.203 1.00 79.62 99 GLN A CA 1
ATOM 767 C C . GLN A 1 99 ? 5.322 -5.712 14.717 1.00 79.62 99 GLN A C 1
ATOM 769 O O . GLN A 1 99 ? 4.592 -5.154 15.532 1.00 79.62 99 GLN A O 1
ATOM 774 N N . LEU A 1 100 ? 5.020 -5.783 13.418 1.00 80.81 100 LEU A N 1
ATOM 775 C CA . LEU A 1 100 ? 3.796 -5.213 12.849 1.00 80.81 100 LEU A CA 1
ATOM 776 C C . LEU A 1 100 ? 2.541 -5.899 13.410 1.00 80.81 100 LEU A C 1
ATOM 778 O O . LEU A 1 100 ? 1.528 -5.247 13.647 1.00 80.81 100 LEU A O 1
ATOM 782 N N . ALA A 1 101 ? 2.601 -7.210 13.665 1.00 81.06 101 ALA A N 1
ATOM 783 C CA . ALA A 1 101 ? 1.489 -7.931 14.281 1.00 81.06 101 ALA A CA 1
ATOM 784 C C . ALA A 1 101 ? 1.238 -7.472 15.730 1.00 81.06 101 ALA A C 1
ATOM 786 O O . ALA A 1 101 ? 0.082 -7.334 16.140 1.00 81.06 101 ALA A O 1
ATOM 787 N N . TYR A 1 102 ? 2.306 -7.195 16.489 1.00 85.31 102 TYR A N 1
ATOM 788 C CA . TYR A 1 102 ? 2.193 -6.602 17.824 1.00 85.31 102 TYR A CA 1
ATOM 789 C C . TYR A 1 102 ? 1.592 -5.192 17.771 1.00 85.31 102 TYR A C 1
ATOM 791 O O . TYR A 1 102 ? 0.651 -4.926 18.512 1.00 85.31 102 TYR A O 1
ATOM 799 N N . GLU A 1 103 ? 2.058 -4.334 16.862 1.00 84.25 103 GLU A N 1
ATOM 800 C CA . GLU A 1 103 ? 1.555 -2.960 16.703 1.00 84.25 103 GLU A CA 1
ATOM 801 C C . GLU A 1 103 ? 0.067 -2.927 16.322 1.00 84.25 103 GLU A C 1
ATOM 803 O O . GLU A 1 103 ? -0.719 -2.182 16.902 1.00 84.25 103 GLU A O 1
ATOM 808 N N . VAL A 1 104 ? -0.363 -3.797 15.403 1.00 87.88 104 VAL A N 1
ATOM 809 C CA . VAL A 1 104 ? -1.786 -3.932 15.049 1.00 87.88 104 VAL A CA 1
ATOM 810 C C . VAL A 1 104 ? -2.617 -4.374 16.254 1.00 87.88 104 VAL A C 1
ATOM 812 O O . VAL A 1 104 ? -3.729 -3.884 16.443 1.00 87.88 104 VAL A O 1
ATOM 815 N N . THR A 1 105 ? -2.092 -5.287 17.072 1.00 87.50 105 THR A N 1
ATOM 816 C CA . THR A 1 105 ? -2.783 -5.767 18.276 1.00 87.50 105 THR A CA 1
ATOM 817 C C . THR A 1 105 ? -2.903 -4.658 19.324 1.00 87.50 105 THR A C 1
ATOM 819 O O . THR A 1 105 ? -3.970 -4.475 19.904 1.00 87.50 105 THR A O 1
ATOM 822 N N . GLU A 1 106 ? -1.839 -3.885 19.542 1.00 91.19 106 GLU A N 1
ATOM 823 C CA . GLU A 1 106 ? -1.833 -2.727 20.442 1.00 91.19 106 GLU A CA 1
ATOM 824 C C . GLU A 1 106 ? -2.849 -1.666 20.001 1.00 91.19 106 GLU A C 1
ATOM 826 O O . GLU A 1 106 ? -3.714 -1.279 20.784 1.00 91.19 106 GLU A O 1
ATOM 831 N N . LEU A 1 107 ? -2.843 -1.291 18.717 1.00 90.00 107 LEU A N 1
ATOM 832 C CA . LEU A 1 107 ? -3.804 -0.338 18.153 1.00 90.00 107 LEU A CA 1
ATOM 833 C C . LEU A 1 107 ? -5.258 -0.817 18.272 1.00 90.00 107 LEU A C 1
ATOM 835 O O . LEU A 1 107 ? -6.167 -0.008 18.459 1.00 90.00 107 LEU A O 1
ATOM 839 N N . GLN A 1 108 ? -5.500 -2.126 18.169 1.00 90.12 108 GLN A N 1
ATOM 840 C CA . GLN A 1 108 ? -6.827 -2.700 18.398 1.00 90.12 108 GLN A CA 1
ATOM 841 C C . GLN A 1 108 ? -7.254 -2.585 19.865 1.00 90.12 108 GLN A C 1
ATOM 843 O O . GLN A 1 108 ? -8.402 -2.223 20.127 1.00 90.12 108 GLN A O 1
ATOM 848 N N . PHE A 1 109 ? -6.348 -2.841 20.813 1.00 92.75 109 PHE A N 1
ATOM 849 C CA . PHE A 1 109 ? -6.626 -2.647 22.238 1.00 92.75 109 PHE A CA 1
ATOM 850 C C . PHE A 1 109 ? -6.896 -1.180 22.580 1.00 92.75 109 PHE A C 1
ATOM 852 O O . PHE A 1 109 ? -7.820 -0.892 23.342 1.00 92.75 109 PHE A O 1
ATOM 859 N N . ASP A 1 110 ? -6.145 -0.251 21.993 1.00 90.81 110 ASP A N 1
ATOM 860 C CA . ASP A 1 110 ? -6.368 1.183 22.178 1.00 90.81 110 ASP A CA 1
ATOM 861 C C . ASP A 1 110 ? -7.720 1.626 21.618 1.00 90.81 110 ASP A C 1
ATOM 863 O O . ASP A 1 110 ? -8.452 2.376 22.270 1.00 90.81 110 ASP A O 1
ATOM 867 N N . LEU A 1 111 ? -8.097 1.116 20.442 1.00 90.25 111 LEU A N 1
ATOM 868 C CA . LEU A 1 111 ? -9.416 1.353 19.863 1.00 90.25 111 LEU A CA 1
ATOM 869 C C . LEU A 1 111 ? -10.525 0.825 20.779 1.00 90.25 111 LEU A C 1
ATOM 871 O O . LEU A 1 111 ? -11.500 1.534 21.030 1.00 90.25 111 LEU A O 1
ATOM 875 N N . GLU A 1 112 ? -10.386 -0.399 21.292 1.00 87.69 112 GLU A N 1
ATOM 876 C CA . GLU A 1 112 ? -11.365 -0.986 22.209 1.00 87.69 112 GLU A CA 1
ATOM 877 C C . GLU A 1 112 ? -11.470 -0.167 23.497 1.00 87.69 112 GLU A C 1
ATOM 879 O O . GLU A 1 112 ? -12.571 0.130 23.960 1.00 87.69 112 GLU A O 1
ATOM 884 N N . ARG A 1 113 ? -10.339 0.267 24.056 1.00 88.75 113 ARG A N 1
ATOM 885 C CA . ARG A 1 113 ? -10.305 1.128 25.237 1.00 88.75 113 ARG A CA 1
ATOM 886 C C . ARG A 1 113 ? -11.009 2.460 24.997 1.00 88.75 113 ARG A C 1
ATOM 888 O O . ARG A 1 113 ? -11.836 2.849 25.818 1.00 88.75 113 ARG A O 1
ATOM 895 N N . ALA A 1 114 ? -10.741 3.120 23.875 1.00 84.94 114 ALA A N 1
ATOM 896 C CA . ALA A 1 114 ? -11.414 4.363 23.510 1.00 84.94 114 ALA A CA 1
ATOM 897 C C . ALA A 1 114 ? -12.929 4.159 23.314 1.00 84.94 114 ALA A C 1
ATOM 899 O O . ALA A 1 114 ? -13.736 4.997 23.716 1.00 84.94 114 ALA A O 1
ATOM 900 N N . GLN A 1 115 ? -13.341 3.023 22.741 1.00 83.94 115 GLN A N 1
ATOM 901 C CA . GLN A 1 115 ? -14.756 2.667 22.611 1.00 83.94 115 GLN A CA 1
ATOM 902 C C . GLN A 1 115 ? -15.418 2.393 23.966 1.00 83.94 115 GLN A C 1
ATOM 904 O O . GLN A 1 115 ? -16.573 2.771 24.158 1.00 83.94 115 GLN A O 1
ATOM 909 N N . MET A 1 116 ? -14.711 1.754 24.904 1.00 82.12 116 MET A N 1
ATOM 910 C CA . MET A 1 116 ? -15.192 1.546 26.273 1.00 82.12 116 MET A CA 1
ATOM 911 C C . MET A 1 116 ? -15.396 2.871 27.000 1.00 82.12 116 MET A C 1
ATOM 913 O O . MET A 1 116 ? -16.454 3.072 27.584 1.00 82.12 116 MET A O 1
ATOM 917 N N . GLU A 1 117 ? -14.423 3.776 26.918 1.00 84.25 117 GLU A N 1
ATOM 918 C CA . GLU A 1 117 ? -14.507 5.108 27.520 1.00 84.25 117 GLU A CA 1
ATOM 919 C C . GLU A 1 117 ? -15.712 5.886 26.972 1.00 84.25 117 GLU A C 1
ATOM 921 O O . GLU A 1 117 ? -16.515 6.419 27.736 1.00 84.25 117 GLU A O 1
ATOM 926 N N . LEU A 1 118 ? -15.928 5.850 25.653 1.00 79.62 118 LEU A N 1
ATOM 927 C CA . LEU A 1 118 ? -17.102 6.461 25.029 1.00 79.62 118 LEU A CA 1
ATOM 928 C C . LEU A 1 118 ? -18.420 5.809 25.487 1.00 79.62 118 LEU A C 1
ATOM 930 O O . LEU A 1 118 ? -19.409 6.502 25.727 1.00 79.62 118 LEU A O 1
ATOM 934 N N . ALA A 1 119 ? -18.450 4.480 25.613 1.00 77.69 119 ALA A N 1
ATOM 935 C CA . ALA A 1 119 ? -19.622 3.750 26.092 1.00 77.69 119 ALA A CA 1
ATOM 936 C C . ALA A 1 119 ? -19.965 4.101 27.549 1.00 77.69 119 ALA A C 1
ATOM 938 O O . ALA A 1 119 ? -21.143 4.257 27.880 1.00 77.69 119 ALA A O 1
ATOM 939 N N . GLU A 1 120 ? -18.947 4.255 28.400 1.00 81.06 120 GLU A N 1
ATOM 940 C CA . GLU A 1 120 ? -19.088 4.692 29.791 1.00 81.06 120 GLU A CA 1
ATOM 941 C C . GLU A 1 120 ? -19.618 6.124 29.872 1.00 81.06 120 GLU A C 1
ATOM 943 O O . GLU A 1 120 ? -20.606 6.359 30.566 1.00 81.06 120 GLU A O 1
ATOM 948 N N . MET A 1 121 ? -19.045 7.056 29.103 1.00 75.19 121 MET A N 1
ATOM 949 C CA . MET A 1 121 ? -19.512 8.447 29.054 1.00 75.19 121 MET A CA 1
ATOM 950 C C . MET A 1 121 ? -20.977 8.563 28.622 1.00 75.19 121 MET A C 1
ATOM 952 O O . MET A 1 121 ? -21.718 9.401 29.129 1.00 75.19 121 MET A O 1
ATOM 956 N N . LEU A 1 122 ? -21.408 7.725 27.680 1.00 72.56 122 LEU A N 1
ATOM 957 C CA . LEU A 1 122 ? -22.775 7.753 27.163 1.00 72.56 122 LEU A CA 1
ATOM 958 C C . LEU A 1 122 ? -23.743 6.887 27.988 1.00 72.56 122 LEU A C 1
ATOM 960 O O . LEU A 1 122 ? -24.952 6.951 27.768 1.00 72.56 122 LEU A O 1
ATOM 964 N N . ASN A 1 123 ? -23.242 6.088 28.938 1.00 73.69 123 ASN A N 1
ATOM 965 C CA . ASN A 1 123 ? -24.009 5.095 29.693 1.00 73.69 123 ASN A CA 1
ATOM 966 C C . ASN A 1 123 ? -24.825 4.155 28.769 1.00 73.69 123 ASN A C 1
ATOM 968 O O . ASN A 1 123 ? -25.965 3.777 29.066 1.00 73.69 123 ASN A O 1
ATOM 972 N N . VAL A 1 124 ? -24.246 3.793 27.618 1.00 68.56 124 VAL A N 1
ATOM 973 C CA . VAL A 1 124 ? -24.858 2.938 26.587 1.00 68.56 124 VAL A CA 1
ATOM 974 C C . VAL A 1 124 ? -24.092 1.607 26.511 1.00 68.56 124 VAL A C 1
ATOM 976 O O . VAL A 1 124 ? -22.863 1.605 26.550 1.00 68.56 124 VAL A O 1
ATOM 979 N N . PRO A 1 125 ? -24.768 0.448 26.383 1.00 65.38 125 PRO A N 1
ATOM 980 C CA . PRO A 1 125 ? -24.093 -0.834 26.181 1.00 65.38 125 PRO A CA 1
ATOM 981 C C . PRO A 1 125 ? -23.247 -0.852 24.894 1.00 65.38 125 PRO A C 1
ATOM 983 O O . PRO A 1 125 ? -23.658 -0.325 23.859 1.00 65.38 125 PRO A O 1
ATOM 986 N N . ARG A 1 126 ? -22.089 -1.529 24.957 1.00 59.25 126 ARG A N 1
ATOM 987 C CA . ARG A 1 126 ? -21.044 -1.610 23.907 1.00 59.25 126 ARG A CA 1
ATOM 988 C C . ARG A 1 126 ? -21.566 -1.914 22.493 1.00 59.25 126 ARG A C 1
ATOM 990 O O . ARG A 1 126 ? -20.994 -1.454 21.515 1.00 59.25 126 ARG A O 1
ATOM 997 N N . ASP A 1 127 ? -22.683 -2.630 22.398 1.00 60.72 127 ASP A N 1
ATOM 998 C CA . ASP A 1 127 ? -23.318 -3.075 21.149 1.00 60.72 127 ASP A CA 1
ATOM 999 C C . ASP A 1 127 ? -24.041 -1.952 20.364 1.00 60.72 127 ASP A C 1
ATOM 1001 O O . ASP A 1 127 ? -24.496 -2.147 19.240 1.00 60.72 127 ASP A O 1
ATOM 1005 N N . GLN A 1 128 ? -24.171 -0.749 20.941 1.00 54.88 128 GLN A N 1
ATOM 1006 C CA . GLN A 1 128 ? -24.841 0.394 20.296 1.00 54.88 128 GLN A CA 1
ATOM 1007 C C . GLN A 1 128 ? -23.906 1.567 19.977 1.00 54.88 128 GLN A C 1
ATOM 1009 O O . GLN A 1 128 ? -24.338 2.515 19.322 1.00 54.88 128 GLN A O 1
ATOM 1014 N N . VAL A 1 129 ? -22.627 1.495 20.360 1.00 55.12 129 VAL A N 1
ATOM 1015 C CA . VAL A 1 129 ? -21.653 2.594 20.203 1.00 55.12 129 VAL A CA 1
ATOM 1016 C C . VAL A 1 129 ? -21.416 2.931 18.722 1.00 55.12 129 VAL A C 1
ATOM 1018 O O . VAL A 1 129 ? -21.262 4.093 18.365 1.00 55.12 129 VAL A O 1
ATOM 1021 N N . THR A 1 130 ? -21.514 1.948 17.820 1.00 55.06 130 THR A N 1
ATOM 1022 C CA . THR A 1 130 ? -21.367 2.148 16.363 1.00 55.06 130 THR A CA 1
ATOM 1023 C C . THR A 1 130 ? -22.581 2.821 15.702 1.00 55.06 130 THR A C 1
ATOM 1025 O O . THR A 1 130 ? -22.515 3.195 14.534 1.00 55.06 130 THR A O 1
ATOM 1028 N N . ARG A 1 131 ? -23.712 2.967 16.412 1.00 53.47 131 ARG A N 1
ATOM 1029 C CA . ARG A 1 131 ? -24.954 3.576 15.889 1.00 53.47 131 ARG A CA 1
ATOM 1030 C C . ARG A 1 131 ? -25.351 4.860 16.610 1.00 53.47 131 ARG A C 1
ATOM 1032 O O . ARG A 1 131 ? -26.451 5.361 16.367 1.00 53.47 131 ARG A O 1
ATOM 1039 N N . VAL A 1 132 ? -24.492 5.395 17.477 1.00 51.47 132 VAL A N 1
ATOM 1040 C CA . VAL A 1 132 ? -24.734 6.706 18.084 1.00 51.47 132 VAL A CA 1
ATOM 1041 C C . VAL A 1 132 ? -24.337 7.766 17.064 1.00 51.47 132 VAL A C 1
ATOM 1043 O O . VAL A 1 132 ? -23.216 8.258 17.024 1.00 51.47 132 VAL A O 1
ATOM 1046 N N . ASP A 1 133 ? -25.277 8.042 16.167 1.00 53.12 133 ASP A N 1
ATOM 1047 C CA . ASP A 1 133 ? -25.246 9.182 15.262 1.00 53.12 133 ASP A CA 1
ATOM 1048 C C . ASP A 1 133 ? -25.079 10.457 16.118 1.00 53.12 133 ASP A C 1
ATOM 1050 O O . ASP A 1 133 ? -25.963 10.733 16.938 1.00 53.12 133 ASP A O 1
ATOM 1054 N N . PRO A 1 134 ? -23.989 11.239 15.975 1.00 55.69 134 PRO A N 1
ATOM 1055 C CA . PRO A 1 134 ? -23.720 12.434 16.790 1.00 55.69 134 PRO A CA 1
ATOM 1056 C C . PRO A 1 134 ? -24.843 13.483 16.752 1.00 55.69 134 PRO A C 1
ATOM 1058 O O . PRO A 1 134 ? -24.886 14.387 17.581 1.00 55.69 134 PRO A O 1
ATOM 1061 N N . ASN A 1 135 ? -25.756 13.360 15.783 1.00 57.16 135 ASN A N 1
ATOM 1062 C CA . ASN A 1 135 ? -26.891 14.252 15.575 1.00 57.16 135 ASN A CA 1
ATOM 1063 C C . ASN A 1 135 ? -28.190 13.794 16.260 1.00 57.16 135 ASN A C 1
ATOM 1065 O O . ASN A 1 135 ? -29.162 14.552 16.276 1.00 57.16 135 ASN A O 1
ATOM 1069 N N . ARG A 1 136 ? -28.255 12.579 16.825 1.00 52.06 136 ARG A N 1
ATOM 1070 C CA . ARG A 1 136 ? -29.386 12.163 17.668 1.00 52.06 136 ARG A CA 1
ATOM 1071 C C . ARG A 1 136 ? -29.047 12.461 19.115 1.00 52.06 136 ARG A C 1
ATOM 1073 O O . ARG A 1 136 ? -28.510 11.628 19.835 1.00 52.06 136 ARG A O 1
ATOM 1080 N N . GLY A 1 137 ? -29.338 13.706 19.484 1.00 51.16 137 GLY A N 1
ATOM 1081 C CA . GLY A 1 137 ? -29.186 14.223 20.833 1.00 51.16 137 GLY A CA 1
ATOM 1082 C C . GLY A 1 137 ? -29.706 13.235 21.870 1.00 51.16 137 GLY A C 1
ATOM 1083 O O . GLY A 1 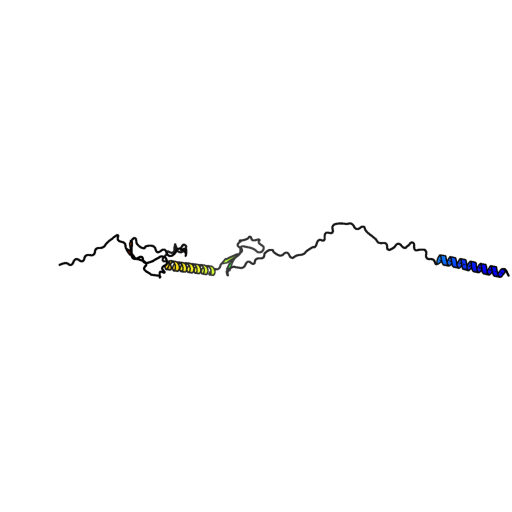137 ? -30.839 12.780 21.775 1.00 51.16 137 GLY A O 1
ATOM 1084 N N . ILE A 1 138 ? -28.818 12.909 22.807 1.00 59.09 138 ILE A N 1
ATOM 1085 C CA . ILE A 1 138 ? -29.030 12.339 24.141 1.00 59.09 138 ILE A CA 1
ATOM 1086 C C . ILE A 1 138 ? -30.529 12.183 24.477 1.00 59.09 138 ILE A C 1
ATOM 1088 O O . ILE A 1 138 ? -31.151 13.059 25.079 1.00 59.09 138 ILE A O 1
ATOM 1092 N N . GLU A 1 139 ? -31.137 11.071 24.053 1.00 59.28 139 GLU A N 1
ATOM 1093 C CA . GLU A 1 139 ? -32.534 10.765 24.365 1.00 59.28 139 GLU A CA 1
ATOM 1094 C C . GLU A 1 139 ? -32.607 10.190 25.787 1.00 59.28 139 GLU A C 1
ATOM 1096 O O . GLU A 1 139 ? -32.306 9.018 26.022 1.00 59.28 139 GLU A O 1
ATOM 1101 N N . ILE A 1 140 ? -33.016 11.012 26.756 1.00 62.84 140 ILE A N 1
ATOM 1102 C CA . ILE A 1 140 ? -33.209 10.579 28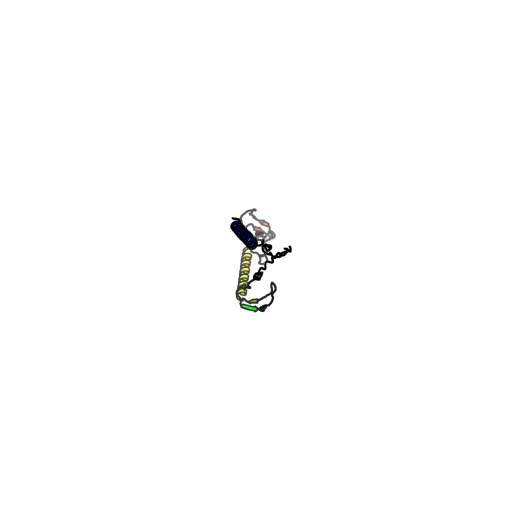.146 1.00 62.84 140 ILE A CA 1
ATOM 1103 C C . ILE A 1 140 ? -34.497 9.742 28.231 1.00 62.84 140 ILE A C 1
ATOM 1105 O O . ILE A 1 140 ? -35.607 10.270 28.156 1.00 62.84 140 ILE A O 1
ATOM 1109 N N . LYS A 1 141 ? -34.359 8.419 28.391 1.00 65.25 141 LYS A N 1
ATOM 1110 C CA . LYS A 1 141 ? -35.488 7.487 28.573 1.00 65.25 141 LYS A CA 1
ATOM 1111 C C . LYS A 1 141 ? -35.931 7.420 30.038 1.00 65.25 141 LYS A C 1
ATOM 1113 O O . LYS A 1 141 ? -35.114 7.505 30.950 1.00 65.25 141 LYS A O 1
ATOM 1118 N N . ALA A 1 142 ? -37.231 7.229 30.269 1.00 61.84 142 ALA A N 1
ATOM 1119 C CA . ALA A 1 142 ? -37.801 7.119 31.612 1.00 61.84 142 ALA A CA 1
ATOM 1120 C C . ALA A 1 142 ? -37.388 5.795 32.299 1.00 61.84 142 ALA A C 1
ATOM 1122 O O . ALA A 1 142 ? -37.693 4.729 31.761 1.00 61.84 142 ALA A O 1
ATOM 1123 N N . PRO A 1 143 ? -36.743 5.828 33.484 1.00 69.25 143 PRO A N 1
ATOM 1124 C CA . PRO A 1 143 ? -36.287 4.618 34.177 1.00 69.25 143 PRO A CA 1
ATOM 1125 C C . PRO A 1 143 ? -37.412 3.816 34.851 1.00 69.25 143 PRO A C 1
ATOM 1127 O O . PRO A 1 143 ? -37.227 2.634 35.126 1.00 69.25 143 PRO A O 1
ATOM 1130 N N . ILE A 1 144 ? -38.572 4.430 35.122 1.00 75.69 144 ILE A N 1
ATOM 1131 C CA . ILE A 1 144 ? -39.749 3.770 35.711 1.00 75.69 144 ILE A CA 1
ATOM 1132 C C . ILE A 1 144 ? -41.039 4.245 35.031 1.00 75.69 144 ILE A C 1
ATOM 1134 O O . ILE A 1 144 ? -41.106 5.363 34.518 1.00 75.69 144 ILE A O 1
ATOM 1138 N N . SER A 1 145 ? -42.074 3.401 35.048 1.00 63.94 145 SER A N 1
ATOM 1139 C CA . SER A 1 145 ? -43.430 3.792 34.640 1.00 63.94 145 SER A CA 1
ATOM 1140 C C . SER A 1 145 ? -44.080 4.602 35.764 1.00 63.94 145 SER A C 1
ATOM 1142 O O . SER A 1 145 ? -44.139 4.130 36.893 1.00 63.94 145 SER A O 1
ATOM 1144 N N . GLY A 1 146 ? -44.543 5.821 35.483 1.00 72.38 146 GLY A N 1
ATOM 1145 C CA . GLY A 1 146 ? -45.156 6.694 36.489 1.00 72.38 146 GLY A CA 1
ATOM 1146 C C . GLY A 1 146 ? -45.513 8.075 35.939 1.00 72.38 146 GLY A C 1
ATOM 1147 O O . GLY A 1 146 ? -45.358 8.340 34.745 1.00 72.38 146 GLY A O 1
ATOM 1148 N N . ARG A 1 147 ? -45.987 8.982 36.800 1.00 76.62 147 ARG A N 1
ATOM 1149 C CA . ARG A 1 147 ? -46.292 10.374 36.424 1.00 76.62 147 ARG A CA 1
ATOM 1150 C C . ARG A 1 147 ? -45.064 11.260 36.624 1.00 76.62 147 ARG A C 1
ATOM 1152 O O . ARG A 1 147 ? -44.455 11.252 37.695 1.00 76.62 147 ARG A O 1
ATOM 1159 N N . ILE A 1 148 ? -44.721 12.058 35.611 1.00 75.62 148 ILE A N 1
ATOM 1160 C CA . ILE A 1 148 ? -43.654 13.053 35.733 1.00 75.62 148 ILE A CA 1
ATOM 1161 C C . ILE A 1 148 ? -44.139 14.238 36.571 1.00 75.62 148 ILE A C 1
ATOM 1163 O O . ILE A 1 148 ? -45.160 14.859 36.278 1.00 75.62 148 ILE A O 1
ATOM 1167 N N . THR A 1 149 ? -43.413 14.532 37.642 1.00 72.69 149 THR A N 1
ATOM 1168 C CA . THR A 1 149 ? -43.680 15.650 38.544 1.00 72.69 149 THR A CA 1
ATOM 1169 C C . THR A 1 149 ? -42.482 16.590 38.512 1.00 72.69 149 THR A C 1
ATOM 1171 O O . THR A 1 149 ? -41.340 16.153 38.660 1.00 72.69 149 THR A O 1
ATOM 1174 N N . GLY A 1 150 ? -42.739 17.884 38.310 1.00 67.50 150 GLY A N 1
ATOM 1175 C CA . GLY A 1 150 ? -41.698 18.914 38.328 1.00 67.50 150 GLY A CA 1
ATOM 1176 C C . GLY A 1 150 ? -40.783 18.926 37.101 1.00 67.50 150 GLY A C 1
ATOM 1177 O O . GLY A 1 150 ? -39.589 19.139 37.262 1.00 67.50 150 GLY A O 1
ATOM 1178 N N . LEU A 1 151 ? -41.319 18.700 35.895 1.00 76.19 151 LEU A N 1
ATOM 1179 C CA . LEU A 1 151 ? -40.566 18.933 34.658 1.00 76.19 151 LEU A CA 1
ATOM 1180 C C . LEU A 1 151 ? -40.414 20.446 34.436 1.00 76.19 151 LEU A C 1
ATOM 1182 O O . LEU A 1 151 ? -41.397 21.121 34.132 1.00 76.19 151 LEU A O 1
ATOM 1186 N N . SER A 1 152 ? -39.204 20.978 34.609 1.00 64.94 152 SER A N 1
ATOM 1187 C CA . SER A 1 152 ? -38.932 22.423 34.544 1.00 64.94 152 SER A CA 1
ATOM 1188 C C . SER A 1 152 ? -37.935 22.805 33.449 1.00 64.94 152 SER A C 1
ATOM 1190 O O . SER A 1 152 ? -37.113 23.691 33.660 1.00 64.94 152 SER A O 1
ATOM 1192 N N . VAL A 1 153 ? -37.989 22.137 32.298 1.00 71.81 153 VAL A N 1
ATOM 1193 C CA . VAL A 1 153 ? -37.158 22.451 31.124 1.00 71.81 153 VAL A CA 1
ATOM 1194 C C . VAL A 1 153 ? -38.032 22.898 29.962 1.00 71.81 153 VAL A C 1
ATOM 1196 O O . VAL A 1 153 ? -39.071 22.294 29.682 1.00 71.81 153 VAL A O 1
ATOM 1199 N N . LYS A 1 154 ? -37.613 23.970 29.293 1.00 72.19 154 LYS A N 1
ATOM 1200 C CA . LYS A 1 154 ? -38.215 24.497 28.069 1.00 72.19 154 LYS A CA 1
ATOM 1201 C C . LYS A 1 154 ? -37.287 24.241 26.884 1.00 72.19 154 LYS A C 1
ATOM 1203 O O . LYS A 1 154 ? -36.084 24.046 27.032 1.00 72.19 154 LYS A O 1
ATOM 1208 N N . VAL A 1 155 ? -37.864 24.219 25.683 1.00 72.88 155 VAL A N 1
ATOM 1209 C CA . VAL A 1 155 ? -37.098 24.037 24.443 1.00 72.88 155 VAL A CA 1
ATOM 1210 C C . VAL A 1 155 ? -36.131 25.215 24.286 1.00 72.88 155 VAL A C 1
ATOM 1212 O O . VAL A 1 155 ? -36.584 26.346 24.116 1.00 72.88 155 VAL A O 1
ATOM 1215 N N . GLY A 1 156 ? -34.825 24.937 24.346 1.00 73.75 156 GLY A N 1
ATOM 1216 C CA . GLY A 1 156 ? -33.755 25.938 24.256 1.00 73.75 156 GLY A CA 1
ATOM 1217 C C . GLY A 1 156 ? -33.008 26.230 25.562 1.00 73.75 156 GLY A C 1
ATOM 1218 O O . GLY A 1 156 ? -32.126 27.081 25.545 1.00 73.75 156 GLY A O 1
ATOM 1219 N N . ASP A 1 157 ? -33.336 25.554 26.667 1.00 77.44 157 ASP A N 1
ATOM 1220 C CA . ASP A 1 157 ? -32.603 25.700 27.931 1.00 77.44 157 ASP A CA 1
ATOM 1221 C C . ASP A 1 157 ? -31.278 24.908 27.914 1.00 77.44 157 ASP A C 1
ATOM 1223 O O . ASP A 1 157 ? -31.251 23.736 27.529 1.00 77.44 157 ASP A O 1
ATOM 1227 N N . ASP A 1 158 ? -30.194 25.529 28.389 1.00 70.62 158 ASP A N 1
ATOM 1228 C CA . ASP A 1 158 ? -28.906 24.867 28.621 1.00 70.62 158 ASP A CA 1
ATOM 1229 C C . ASP A 1 158 ? -28.948 24.061 29.929 1.00 70.62 158 ASP A C 1
ATOM 1231 O O . ASP A 1 158 ? -29.172 24.604 31.015 1.00 70.62 158 ASP A O 1
ATOM 1235 N N . VAL A 1 159 ? -28.716 22.751 29.835 1.00 75.19 159 VAL A N 1
ATOM 1236 C CA . VAL A 1 159 ? -28.752 21.826 30.976 1.00 75.19 159 VAL A CA 1
ATOM 1237 C C . VAL A 1 159 ? -27.335 21.361 31.304 1.00 75.19 159 VAL A C 1
ATOM 1239 O O . VAL A 1 159 ? -26.642 20.817 30.448 1.00 75.19 159 VAL A O 1
ATOM 1242 N N . ALA A 1 160 ? -26.911 21.550 32.555 1.00 71.19 160 ALA A N 1
ATOM 1243 C CA . ALA A 1 160 ? -25.623 21.063 33.043 1.00 71.19 160 ALA A CA 1
ATOM 1244 C C . ALA A 1 160 ? -25.654 19.555 33.360 1.00 71.19 160 ALA A C 1
ATOM 1246 O O . ALA A 1 160 ? -26.688 19.005 33.752 1.00 71.19 160 ALA A O 1
ATOM 1247 N N . GLU A 1 161 ? -24.502 18.895 33.239 1.00 64.31 161 GLU A N 1
ATOM 1248 C CA . GLU A 1 161 ? -24.327 17.486 33.597 1.00 64.31 161 GLU A CA 1
ATOM 1249 C C . GLU A 1 161 ? -24.729 17.237 35.066 1.00 64.31 161 GLU A C 1
ATOM 1251 O O . GLU A 1 161 ? -24.288 17.937 35.978 1.00 64.31 161 GLU A O 1
ATOM 1256 N N . GLY A 1 162 ? -25.625 16.269 35.298 1.00 68.88 162 GLY A N 1
ATOM 1257 C CA . GLY A 1 162 ? -26.152 15.940 36.630 1.00 68.88 162 GLY A CA 1
ATOM 1258 C C . GLY A 1 162 ? -27.358 16.768 37.102 1.00 68.88 162 GLY A C 1
ATOM 1259 O O . GLY A 1 162 ? -27.847 16.554 38.214 1.00 68.88 162 GLY A O 1
ATOM 1260 N N . ALA A 1 163 ? -27.881 17.689 36.287 1.00 76.19 163 ALA A N 1
ATOM 1261 C CA . ALA A 1 163 ? -29.077 18.453 36.636 1.00 76.19 163 ALA A CA 1
ATOM 1262 C C . ALA A 1 163 ? -30.342 17.569 36.679 1.00 76.19 163 ALA A C 1
ATOM 1264 O O . ALA A 1 163 ? -30.647 16.818 35.752 1.00 76.19 163 ALA A O 1
ATOM 1265 N N . ILE A 1 164 ? -31.123 17.684 37.759 1.00 73.62 164 ILE A N 1
ATOM 1266 C CA . ILE A 1 164 ? -32.386 16.953 37.918 1.00 73.62 164 ILE A CA 1
ATOM 1267 C C . ILE A 1 164 ? -33.475 17.660 37.108 1.00 73.62 164 ILE A C 1
ATOM 1269 O O . ILE A 1 164 ? -33.951 18.724 37.495 1.00 73.62 164 ILE A O 1
ATOM 1273 N N . LEU A 1 165 ? -33.896 17.042 36.004 1.00 78.00 165 LEU A N 1
ATOM 1274 C CA . LEU A 1 165 ? -34.916 17.596 35.103 1.00 78.00 165 LEU A CA 1
ATOM 1275 C C . LEU A 1 165 ? -36.359 17.349 35.563 1.00 78.00 165 LEU A C 1
ATOM 1277 O O . LEU A 1 165 ? -37.272 18.047 35.131 1.00 78.00 165 LEU A O 1
ATOM 1281 N N . GLY A 1 166 ? -36.576 16.353 36.422 1.00 75.19 166 GLY A N 1
ATOM 1282 C CA . GLY A 1 166 ? -37.888 16.004 36.957 1.00 75.19 166 GLY A CA 1
ATOM 1283 C C . GLY A 1 166 ? -37.851 14.697 37.742 1.00 75.19 166 GLY A C 1
ATOM 1284 O O . GLY A 1 166 ? -36.872 13.951 37.695 1.00 75.19 166 GLY A O 1
ATOM 1285 N N . ARG A 1 167 ? -38.923 14.407 38.481 1.00 78.56 167 ARG A N 1
ATOM 1286 C CA . ARG A 1 167 ? -39.073 13.160 39.241 1.00 78.56 167 ARG A CA 1
ATOM 1287 C C . ARG A 1 167 ? -40.224 12.347 38.671 1.00 78.56 167 ARG A C 1
ATOM 1289 O O . ARG A 1 167 ? -41.313 12.880 38.477 1.00 78.56 167 ARG A O 1
ATOM 1296 N N . ILE A 1 168 ? -40.002 11.059 38.444 1.00 78.88 168 ILE A N 1
ATOM 1297 C CA . ILE A 1 168 ? -41.077 10.123 38.110 1.00 78.88 168 ILE A CA 1
ATOM 1298 C C . ILE A 1 168 ? -41.532 9.457 39.407 1.00 78.88 168 ILE A C 1
ATOM 1300 O O . ILE A 1 168 ? -40.698 9.039 40.210 1.00 78.88 168 ILE A O 1
ATOM 1304 N N . VAL A 1 169 ? -42.843 9.408 39.633 1.00 77.88 169 VAL A N 1
ATOM 1305 C CA . VAL A 1 169 ? -43.451 8.739 40.790 1.00 77.88 169 VAL A CA 1
ATOM 1306 C C . VAL A 1 169 ? -44.426 7.683 40.277 1.00 77.88 169 VAL A C 1
ATOM 1308 O O . VAL A 1 169 ? -45.294 7.997 39.462 1.00 77.88 169 VAL A O 1
ATOM 1311 N N . ASP A 1 170 ? -44.258 6.446 40.737 1.00 79.00 170 ASP A N 1
ATOM 1312 C CA . ASP A 1 170 ? -45.202 5.345 40.529 1.00 79.00 170 ASP A CA 1
ATOM 1313 C C . ASP A 1 170 ? -46.281 5.409 41.622 1.00 79.00 170 ASP A C 1
ATOM 1315 O O . ASP A 1 170 ? -45.978 5.302 42.811 1.00 79.00 170 ASP A O 1
ATOM 1319 N N . ASP A 1 171 ? -47.531 5.640 41.225 1.00 73.31 171 ASP A N 1
ATOM 1320 C CA . ASP A 1 171 ? -48.700 5.738 42.102 1.00 73.31 171 ASP A CA 1
ATOM 1321 C C . ASP A 1 171 ? -49.492 4.421 42.207 1.00 73.31 171 ASP A C 1
ATOM 1323 O O . ASP A 1 171 ? -50.539 4.377 42.855 1.00 73.31 171 ASP A O 1
ATOM 1327 N N . SER A 1 172 ? -48.992 3.322 41.631 1.00 73.31 172 SER A N 1
ATOM 1328 C CA . SER A 1 172 ? -49.692 2.030 41.616 1.00 73.31 172 SER A CA 1
ATOM 1329 C C . SER A 1 172 ? -49.800 1.348 42.988 1.00 73.31 172 SER A C 1
ATOM 1331 O O . SER A 1 172 ? -50.659 0.484 43.179 1.00 73.31 172 SER A O 1
ATOM 1333 N N . LYS A 1 173 ? -48.954 1.716 43.961 1.00 64.69 173 LYS A N 1
ATOM 1334 C CA . LYS A 1 173 ? -48.954 1.161 45.326 1.00 64.69 173 LYS A CA 1
ATOM 1335 C C . LYS A 1 173 ? -48.766 2.272 46.357 1.00 64.69 173 LYS A C 1
ATOM 1337 O O . LYS A 1 173 ? -47.710 2.891 46.421 1.00 64.69 173 LYS A O 1
ATOM 1342 N N . VAL A 1 174 ? -49.771 2.488 47.205 1.00 72.62 174 VAL A N 1
ATOM 1343 C CA . VAL A 1 174 ? -49.716 3.464 48.305 1.00 72.62 174 VAL A CA 1
ATOM 1344 C C . VAL A 1 174 ? -49.493 2.726 49.623 1.00 72.62 174 VAL A C 1
ATOM 1346 O O . VAL A 1 174 ? -50.248 1.817 49.963 1.00 72.62 174 VAL A O 1
ATOM 1349 N N . VAL A 1 175 ? -48.462 3.117 50.374 1.00 73.25 175 VAL A N 1
ATOM 1350 C CA . VAL A 1 175 ? -48.206 2.610 51.730 1.00 73.25 175 VAL A CA 1
ATOM 1351 C C . VAL A 1 175 ? -48.773 3.612 52.731 1.00 73.25 175 VAL A C 1
ATOM 1353 O O . VAL A 1 175 ? -48.360 4.769 52.746 1.00 73.25 175 VAL A O 1
ATOM 1356 N N . ILE A 1 176 ? -49.713 3.174 53.569 1.00 73.06 176 ILE A N 1
ATOM 1357 C CA . ILE A 1 176 ? -50.229 3.965 54.690 1.00 73.06 176 ILE A CA 1
ATOM 1358 C C . ILE A 1 176 ? -49.543 3.457 55.953 1.00 73.06 176 ILE A C 1
ATOM 1360 O O . ILE A 1 176 ? -49.735 2.308 56.346 1.00 73.06 176 ILE A O 1
ATOM 1364 N N . VAL A 1 177 ? -48.740 4.312 56.579 1.00 77.75 177 VAL A N 1
ATOM 1365 C CA . VAL A 1 177 ? -48.127 4.027 57.879 1.00 77.75 177 VAL A CA 1
ATOM 1366 C C . VAL A 1 177 ? -48.998 4.676 58.950 1.00 77.75 177 VAL A C 1
ATOM 1368 O O . VAL A 1 177 ? -49.278 5.870 58.878 1.00 77.75 177 VAL A O 1
ATOM 1371 N N . SER A 1 178 ? -49.458 3.888 59.919 1.00 66.25 178 SER A N 1
ATOM 1372 C CA . SER A 1 178 ? -50.204 4.374 61.081 1.00 66.25 178 SER A CA 1
ATOM 1373 C C . SER A 1 178 ? -49.447 3.981 62.341 1.00 66.25 178 SER A C 1
ATOM 1375 O O . SER A 1 178 ? -49.126 2.808 62.534 1.00 66.25 178 SER A O 1
ATOM 1377 N N . GLU A 1 179 ? -49.142 4.966 63.182 1.00 72.00 179 GLU A N 1
ATOM 1378 C CA . GLU A 1 179 ? -48.572 4.733 64.505 1.00 72.00 179 GLU A CA 1
ATOM 1379 C C . GLU A 1 179 ? -49.712 4.451 65.488 1.00 72.00 179 GLU A C 1
ATOM 1381 O O . GLU A 1 179 ? -50.540 5.321 65.765 1.00 72.00 179 GLU A O 1
ATOM 1386 N N . LEU A 1 180 ? -49.780 3.218 65.996 1.00 68.25 180 LEU A N 1
ATOM 1387 C CA . LEU A 1 180 ? -50.643 2.891 67.126 1.00 68.25 180 LEU A CA 1
ATOM 1388 C C . LEU A 1 180 ? -49.890 3.168 68.426 1.00 68.25 180 LEU A C 1
ATOM 1390 O O . LEU A 1 180 ? -48.980 2.427 68.799 1.00 68.25 180 LEU A O 1
ATOM 1394 N N . THR A 1 181 ? -50.324 4.194 69.150 1.00 67.44 181 THR A N 1
ATOM 1395 C CA . THR A 1 181 ? -49.970 4.359 70.561 1.00 67.44 181 THR A CA 1
ATOM 1396 C C . THR A 1 181 ? -50.841 3.412 71.383 1.00 67.44 181 THR A C 1
ATOM 1398 O O . THR A 1 181 ? -52.062 3.570 71.427 1.00 67.44 181 THR A O 1
ATOM 1401 N N . ALA A 1 182 ? -50.228 2.407 72.007 1.00 63.00 182 ALA A N 1
ATOM 1402 C CA . ALA A 1 182 ? -50.909 1.543 72.967 1.00 63.00 182 ALA A CA 1
ATOM 1403 C C . ALA A 1 182 ? -51.158 2.321 74.273 1.00 63.00 182 ALA A C 1
ATOM 1405 O O . ALA A 1 182 ? -50.234 2.954 74.787 1.00 63.00 182 ALA A O 1
ATOM 1406 N N . ALA A 1 183 ? -52.407 2.303 74.750 1.00 57.44 183 ALA A N 1
ATOM 1407 C CA . ALA A 1 183 ? -52.835 2.912 76.012 1.00 57.44 183 ALA A CA 1
ATOM 1408 C C . ALA A 1 183 ? -52.391 2.093 77.232 1.00 57.44 183 ALA A C 1
ATOM 1410 O O . ALA A 1 183 ? -52.362 0.845 77.119 1.00 57.44 183 ALA A O 1
#

Sequence (183 aa):
MFRRAIVFIIILAVVGVGGFMAYQRLLPEPDAGAKGPLYSTTPVKRGDIKVTVEGFGPLNPFYWNELSAPADGTVEKVYVERGQRIEQGQVVVELRNDQLAYEVTELQFDLERAQMELAEMLNVPRDQVTRVDPNRGIEIKAPISGRITGLSVKVGDDVAEGAILGRIVDDSKVVIVSELTAA

Radius of gyration: 65.15 Å; chains: 1; bounding box: 115×71×199 Å

pLDDT: mean 75.83, std 10.33, range [51.16, 92.75]

Secondary structure (DSSP, 8-state):
-HHHHHHHHHHHHHHHHHHHHHHHHHS----TT---------PPPP---------------S-------SS--EEEEE---TT----TT---EEEE-HHHHHHHHHHHHHHHHHHHHHHHHHT--GGGGGG--TTS------SSSSEEE-----TT----TT----EEE--S-----------

Foldseek 3Di:
DVVVVVVVVVVVVCCVVVVVVVVVVPPPDPPPVPPPDPDPDDDDDDDDDDPDDDDDDDDDDPDDDDDDDPDDFDFPDADDDPPDDDDPPDDGTDGDDPVVVVVVVVVVVVVVVVLVVVCVVLVHPSVCSVPPPVPPPNDDDDPDDADWDQQDDDPPDDDDPPDDRTDGDHPPDDDDDDDDDDD